Protein AF-A0A4Q0VST8-F1 (afdb_monomer_lite)

pLDDT: mean 81.74, std 15.7, range [44.53, 96.94]

Sequence (51 aa):
MAKNNKNQDFQREDVVSDGRDIEFSQELADQDDVEAQERSRAADARAKGKK

Radius of gyration: 18.28 Å; chains: 1; bounding box: 33×38×44 Å

Foldseek 3Di:
DDDPPPPPPPPPPPPPDPPDDDDDDPVPDDPVNVVVVVVVVVVVVVVVVVD

Structure (mmCIF, N/CA/C/O backbone):
data_AF-A0A4Q0VST8-F1
#
_entry.id   AF-A0A4Q0VST8-F1
#
loop_
_atom_site.group_PDB
_atom_site.id
_atom_site.type_symbol
_atom_site.label_atom_id
_atom_site.label_alt_id
_atom_site.label_comp_id
_atom_site.label_asym_id
_atom_site.label_entity_id
_atom_site.label_seq_id
_atom_site.pdbx_PDB_ins_code
_atom_site.Cartn_x
_atom_site.Cartn_y
_atom_site.Cartn_z
_atom_site.occupancy
_atom_site.B_iso_or_equiv
_atom_site.auth_seq_id
_atom_site.auth_comp_id
_atom_site.auth_asym_id
_atom_site.auth_atom_id
_atom_site.pdbx_PDB_model_num
ATOM 1 N N . MET A 1 1 ? -10.185 22.847 -37.011 1.00 44.53 1 MET A N 1
ATOM 2 C CA . MET A 1 1 ? -9.602 22.639 -35.666 1.00 44.53 1 MET A CA 1
ATOM 3 C C . MET A 1 1 ? -9.751 21.167 -35.307 1.00 44.53 1 MET A C 1
ATOM 5 O O . MET A 1 1 ? -10.820 20.763 -34.869 1.00 44.53 1 MET A O 1
ATOM 9 N N . ALA A 1 2 ? -8.736 20.348 -35.588 1.00 46.28 2 ALA A N 1
ATOM 10 C CA . ALA A 1 2 ? -8.748 18.927 -35.245 1.00 46.28 2 ALA A CA 1
ATOM 11 C C . ALA A 1 2 ? -8.203 18.756 -33.820 1.00 46.28 2 ALA A C 1
ATOM 13 O O . ALA A 1 2 ? -7.112 19.230 -33.509 1.00 46.28 2 ALA A O 1
ATOM 14 N N . LYS A 1 3 ? -9.001 18.153 -32.937 1.00 56.81 3 LYS A N 1
ATOM 15 C CA . LYS A 1 3 ? -8.627 17.871 -31.549 1.00 56.81 3 LYS A CA 1
ATOM 16 C C . LYS A 1 3 ? -7.779 16.598 -31.544 1.00 56.81 3 LYS A C 1
ATOM 18 O O . LYS A 1 3 ? -8.314 15.516 -31.762 1.00 56.81 3 LYS A O 1
ATOM 23 N N . ASN A 1 4 ? -6.474 16.731 -31.311 1.00 60.12 4 ASN A N 1
ATOM 24 C CA . ASN A 1 4 ? -5.579 15.590 -31.120 1.00 60.12 4 ASN A CA 1
ATOM 25 C C . ASN A 1 4 ? -5.868 14.955 -29.757 1.00 60.12 4 ASN A C 1
ATOM 27 O O . ASN A 1 4 ? -5.326 15.384 -28.738 1.00 60.12 4 ASN A O 1
ATOM 31 N N . ASN A 1 5 ? -6.742 13.951 -29.745 1.00 62.97 5 ASN A N 1
ATOM 32 C CA . ASN A 1 5 ? -6.960 13.113 -28.579 1.00 62.97 5 ASN A CA 1
ATOM 33 C C . ASN A 1 5 ? -5.752 12.181 -28.427 1.00 62.97 5 ASN A C 1
ATOM 35 O O . ASN A 1 5 ? -5.700 11.116 -29.039 1.00 62.97 5 ASN A O 1
ATOM 39 N N . LYS A 1 6 ? -4.745 12.624 -27.666 1.00 61.78 6 LYS A N 1
ATOM 40 C CA . LYS A 1 6 ? -3.631 11.779 -27.231 1.00 61.78 6 LYS A CA 1
ATOM 41 C C . LYS A 1 6 ? -4.168 10.806 -26.181 1.00 61.78 6 LYS A C 1
ATOM 43 O O . LYS A 1 6 ? -3.939 10.995 -24.989 1.00 61.78 6 LYS A O 1
ATOM 48 N N . ASN A 1 7 ? -4.895 9.786 -26.628 1.00 58.50 7 ASN A N 1
ATOM 49 C CA . ASN A 1 7 ? -4.988 8.547 -25.873 1.00 58.50 7 ASN A CA 1
ATOM 50 C C . ASN A 1 7 ? -3.568 7.985 -25.867 1.00 58.50 7 ASN A C 1
ATOM 52 O O . ASN A 1 7 ? -3.129 7.368 -26.831 1.00 58.50 7 ASN A O 1
ATOM 56 N N . GLN A 1 8 ? -2.814 8.352 -24.832 1.00 63.00 8 GLN A N 1
ATOM 57 C CA . GLN A 1 8 ? -1.577 7.683 -24.481 1.00 63.00 8 GLN A CA 1
ATOM 58 C C . GLN A 1 8 ? -2.000 6.252 -24.180 1.00 63.00 8 GLN A C 1
ATOM 60 O O . GLN A 1 8 ? -2.547 5.973 -23.113 1.00 63.00 8 GLN A O 1
ATOM 65 N N . ASP A 1 9 ? -1.854 5.377 -25.169 1.00 60.19 9 ASP A N 1
ATOM 66 C CA . ASP A 1 9 ? -1.861 3.948 -24.946 1.00 60.19 9 ASP A CA 1
ATOM 67 C C . ASP A 1 9 ? -0.702 3.704 -23.984 1.00 60.19 9 ASP A C 1
ATOM 69 O O . ASP A 1 9 ? 0.454 3.626 -24.398 1.00 60.19 9 ASP A O 1
ATOM 73 N N . PHE A 1 10 ? -1.000 3.700 -22.681 1.00 61.50 10 PHE A N 1
ATOM 74 C CA . PHE A 1 10 ? -0.118 3.141 -21.675 1.00 61.50 10 PHE A CA 1
ATOM 75 C C . PHE A 1 10 ? 0.090 1.713 -22.140 1.00 61.50 10 PHE A C 1
ATOM 77 O O . PHE A 1 10 ? -0.806 0.873 -21.998 1.00 61.50 10 PHE A O 1
ATOM 84 N N . GLN A 1 11 ? 1.203 1.493 -22.838 1.00 63.88 11 GLN A N 1
ATOM 85 C CA . GLN A 1 11 ? 1.615 0.172 -23.239 1.00 63.88 11 GLN A CA 1
ATOM 86 C C . GLN A 1 11 ? 1.641 -0.595 -21.933 1.00 63.88 11 GLN A C 1
ATOM 88 O O . GLN A 1 11 ? 2.383 -0.266 -21.013 1.00 63.88 11 GLN A O 1
ATOM 93 N N . ARG A 1 12 ? 0.693 -1.519 -21.794 1.00 64.44 12 ARG A N 1
ATOM 94 C CA . ARG A 1 12 ? 0.710 -2.487 -20.715 1.00 64.44 12 ARG A CA 1
ATOM 95 C C . ARG A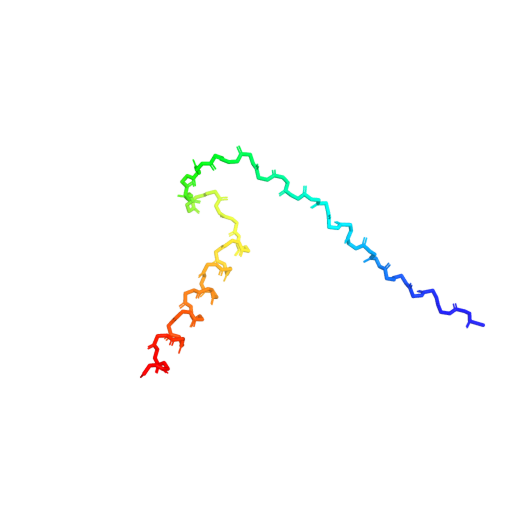 1 12 ? 1.871 -3.384 -21.089 1.00 64.44 12 ARG A C 1
ATOM 97 O O . ARG A 1 12 ? 1.661 -4.387 -21.757 1.00 64.44 12 ARG A O 1
ATOM 104 N N . GLU A 1 13 ? 3.089 -2.924 -20.813 1.00 68.56 13 GLU A N 1
ATOM 105 C CA . GLU A 1 13 ? 4.254 -3.782 -20.849 1.00 68.56 13 GLU A CA 1
ATOM 106 C C . GLU A 1 13 ? 3.879 -4.979 -19.994 1.00 68.56 13 GLU A C 1
ATOM 108 O O . GLU A 1 13 ? 3.469 -4.827 -18.840 1.00 68.56 13 GLU A O 1
ATOM 113 N N . ASP A 1 14 ? 3.883 -6.155 -20.616 1.00 68.00 14 ASP A N 1
ATOM 114 C CA . ASP A 1 14 ? 3.622 -7.401 -19.927 1.00 68.00 14 ASP A CA 1
ATOM 115 C C . ASP A 1 14 ? 4.681 -7.505 -18.829 1.00 68.00 14 ASP A C 1
ATOM 117 O O . ASP A 1 14 ? 5.845 -7.811 -19.093 1.00 68.00 14 ASP A O 1
ATOM 121 N N . VAL A 1 15 ? 4.300 -7.157 -17.598 1.00 73.25 15 VAL A N 1
ATOM 122 C CA . VAL A 1 15 ? 5.153 -7.283 -16.419 1.00 73.25 15 VAL A CA 1
ATOM 123 C C . VAL A 1 15 ? 5.312 -8.780 -16.185 1.00 73.25 15 VAL A C 1
ATOM 125 O O . VAL A 1 15 ? 4.523 -9.410 -15.481 1.00 73.25 15 VAL A O 1
ATOM 128 N N . VAL A 1 16 ? 6.290 -9.378 -16.864 1.00 79.25 16 VAL A N 1
ATOM 129 C CA . VAL A 1 16 ? 6.648 -10.781 -16.684 1.00 79.25 16 VAL A CA 1
ATOM 130 C C . VAL A 1 16 ? 7.212 -10.903 -15.276 1.00 79.25 16 VAL A C 1
ATOM 132 O O . VAL A 1 16 ? 8.317 -10.444 -15.000 1.00 79.25 16 VAL A O 1
ATOM 135 N N . SER A 1 17 ? 6.424 -11.489 -14.374 1.00 80.75 17 SER A N 1
ATOM 136 C CA . SER A 1 17 ? 6.897 -11.831 -13.036 1.00 80.75 17 SER A CA 1
ATOM 137 C C . SER A 1 17 ? 8.061 -12.814 -13.156 1.00 80.75 17 SER A C 1
ATOM 139 O O . SER A 1 17 ? 7.974 -13.807 -13.879 1.00 80.75 17 SER A O 1
ATOM 141 N N . ASP A 1 18 ? 9.150 -12.544 -12.443 1.00 84.69 18 ASP A N 1
ATOM 142 C CA . ASP A 1 18 ? 10.322 -13.420 -12.374 1.00 84.69 18 ASP A CA 1
ATOM 143 C C . ASP A 1 18 ? 10.110 -14.633 -11.445 1.00 84.69 18 ASP A C 1
ATOM 145 O O . ASP A 1 18 ? 10.990 -15.491 -11.338 1.00 84.69 18 ASP A O 1
ATOM 149 N N . GLY A 1 19 ? 8.942 -14.718 -10.794 1.00 89.19 19 GLY A N 1
ATOM 150 C CA . GLY A 1 19 ? 8.561 -15.795 -9.884 1.00 89.19 19 GLY A CA 1
ATOM 151 C C . GLY A 1 19 ? 9.353 -15.823 -8.577 1.00 89.19 19 GLY A C 1
ATOM 152 O O . GLY A 1 19 ? 9.367 -16.860 -7.915 1.00 89.19 19 GLY A O 1
ATOM 153 N N . ARG A 1 20 ? 10.048 -14.738 -8.216 1.00 88.62 20 ARG A N 1
ATOM 154 C CA . ARG A 1 20 ? 10.790 -14.649 -6.956 1.00 88.62 20 ARG A CA 1
ATOM 155 C C . ARG A 1 20 ? 9.902 -14.092 -5.854 1.00 88.62 20 ARG A C 1
ATOM 157 O O . ARG A 1 20 ? 9.352 -13.001 -5.982 1.00 88.62 20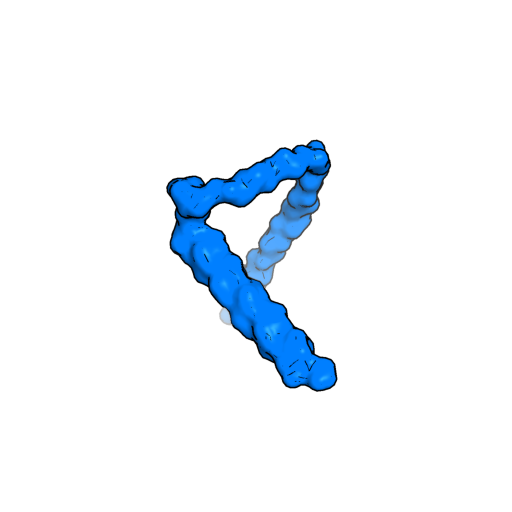 ARG A O 1
ATOM 164 N N . ASP A 1 21 ? 9.828 -14.817 -4.745 1.00 85.88 21 ASP A N 1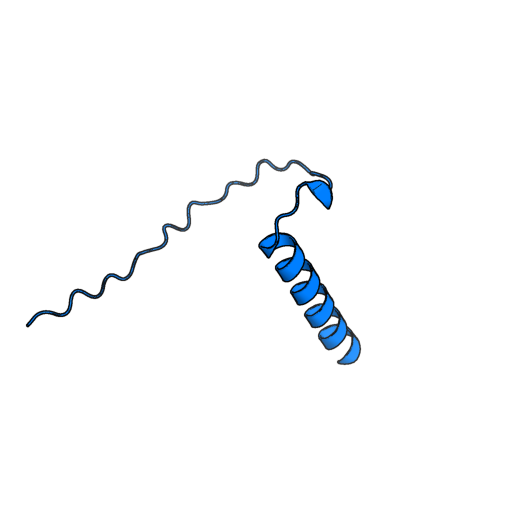
ATOM 165 C CA . ASP A 1 21 ? 9.240 -14.295 -3.518 1.00 85.88 21 ASP A CA 1
ATOM 166 C C . ASP A 1 21 ? 10.244 -13.321 -2.888 1.00 85.88 21 ASP A C 1
ATOM 168 O O . ASP A 1 21 ? 11.377 -13.695 -2.585 1.00 85.88 21 ASP A O 1
ATOM 172 N N . ILE A 1 22 ? 9.848 -12.057 -2.745 1.00 84.44 22 ILE A N 1
ATOM 173 C CA . ILE A 1 22 ? 10.663 -10.995 -2.146 1.00 84.44 22 ILE A CA 1
ATOM 174 C C . ILE A 1 22 ? 9.939 -10.507 -0.894 1.00 84.44 22 ILE A C 1
ATOM 176 O O . ILE A 1 22 ? 8.746 -10.191 -0.944 1.00 84.44 22 ILE A O 1
ATOM 180 N N . GLU A 1 23 ? 10.641 -10.429 0.236 1.00 89.44 23 GLU A N 1
ATOM 181 C CA . GLU A 1 23 ? 10.065 -9.895 1.464 1.00 89.44 23 GLU A CA 1
ATOM 182 C C . GLU A 1 23 ? 9.837 -8.380 1.376 1.00 89.44 23 GLU A C 1
ATOM 184 O O . GLU A 1 23 ? 10.671 -7.617 0.887 1.00 89.44 23 GLU A O 1
ATOM 189 N N . PHE A 1 24 ? 8.700 -7.928 1.909 1.00 88.62 24 PHE A N 1
ATOM 190 C CA . PHE A 1 24 ? 8.413 -6.503 2.041 1.00 88.62 24 PHE A CA 1
ATOM 191 C C . PHE A 1 24 ? 9.413 -5.824 2.990 1.00 88.62 24 PHE A C 1
ATOM 193 O O . PHE A 1 24 ? 9.626 -6.291 4.111 1.00 88.62 24 PHE A O 1
ATOM 200 N N . SER A 1 25 ? 9.950 -4.675 2.573 1.00 93.75 25 SER A N 1
ATOM 201 C CA . SER A 1 25 ? 10.794 -3.810 3.400 1.00 93.75 25 SER A CA 1
ATOM 202 C C . SER A 1 25 ? 10.172 -2.423 3.537 1.00 93.75 25 SER A C 1
ATOM 204 O O . SER A 1 25 ? 10.033 -1.697 2.557 1.00 93.75 25 SER A O 1
ATOM 206 N N . GLN A 1 26 ? 9.832 -2.041 4.771 1.00 93.06 26 GLN A N 1
ATOM 207 C CA . GLN A 1 26 ? 9.246 -0.733 5.082 1.00 93.06 26 GLN A CA 1
ATOM 208 C C . GLN A 1 26 ? 10.217 0.421 4.788 1.00 93.06 26 GLN A C 1
ATOM 210 O O . GLN A 1 26 ? 9.783 1.495 4.397 1.00 93.06 26 GLN A O 1
ATOM 215 N N . GLU A 1 27 ? 11.520 0.207 4.983 1.00 93.81 27 GLU A N 1
ATOM 216 C CA . GLU A 1 27 ? 12.551 1.239 4.796 1.00 93.81 27 GLU A CA 1
ATOM 217 C C . GLU A 1 27 ? 12.809 1.560 3.319 1.00 93.81 27 GLU A C 1
ATOM 219 O O . GLU A 1 27 ? 13.301 2.640 3.002 1.00 93.81 27 GLU A O 1
ATOM 224 N N . LEU A 1 28 ? 12.490 0.616 2.426 1.00 94.44 28 LEU A N 1
ATOM 225 C CA . LEU A 1 28 ? 12.617 0.779 0.976 1.00 94.44 28 LEU A CA 1
ATOM 226 C C . LEU A 1 28 ? 11.315 1.241 0.315 1.00 94.44 28 LEU A C 1
ATOM 228 O O . LEU A 1 28 ? 11.350 1.623 -0.850 1.00 94.44 28 LEU A O 1
ATOM 232 N N . ALA A 1 29 ? 10.197 1.183 1.041 1.00 93.88 29 ALA A N 1
ATOM 233 C CA . ALA A 1 29 ? 8.905 1.622 0.546 1.00 93.88 29 ALA A CA 1
ATOM 234 C C . ALA A 1 29 ? 8.891 3.144 0.403 1.00 93.88 29 ALA A C 1
ATOM 236 O O . ALA A 1 29 ? 9.272 3.873 1.326 1.00 93.88 29 ALA A O 1
ATOM 237 N N . ASP A 1 30 ? 8.427 3.622 -0.744 1.00 95.25 30 ASP A N 1
ATOM 238 C CA . ASP A 1 30 ? 8.173 5.041 -0.927 1.00 95.25 30 ASP A CA 1
ATOM 239 C C . ASP A 1 30 ? 6.800 5.444 -0.359 1.00 95.25 30 ASP A C 1
ATOM 241 O O . ASP A 1 30 ? 6.069 4.656 0.251 1.00 95.25 30 ASP A O 1
ATOM 245 N N . GLN A 1 31 ? 6.460 6.724 -0.500 1.00 96.50 31 GLN A N 1
ATOM 246 C CA . GLN A 1 31 ? 5.199 7.246 0.017 1.00 96.50 31 GLN A CA 1
ATOM 247 C C . GLN A 1 31 ? 3.983 6.600 -0.667 1.00 96.50 31 GLN A C 1
ATOM 249 O O . GLN A 1 31 ? 2.970 6.360 -0.004 1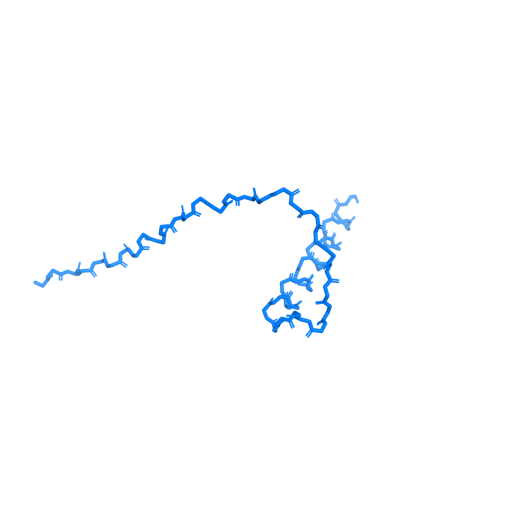.00 96.50 31 GLN A O 1
ATOM 254 N N . ASP A 1 32 ? 4.090 6.291 -1.959 1.00 95.31 32 ASP A N 1
ATOM 255 C CA . ASP A 1 32 ? 2.999 5.715 -2.742 1.00 95.31 32 ASP A CA 1
ATOM 256 C C . ASP A 1 32 ? 2.752 4.260 -2.322 1.00 95.31 32 ASP A C 1
ATOM 258 O O . ASP A 1 32 ? 1.598 3.856 -2.137 1.00 95.31 32 ASP A O 1
ATOM 262 N N . ASP A 1 33 ? 3.820 3.495 -2.079 1.00 95.31 33 ASP A N 1
ATOM 263 C CA . ASP A 1 33 ? 3.760 2.132 -1.548 1.00 95.31 33 ASP A CA 1
ATOM 264 C C . ASP A 1 33 ? 3.036 2.084 -0.195 1.00 95.31 33 ASP A C 1
ATOM 266 O O . ASP A 1 33 ? 2.156 1.243 0.036 1.00 95.31 33 ASP A O 1
ATOM 270 N N . VAL A 1 34 ? 3.370 3.015 0.706 1.00 95.06 34 VAL A N 1
ATOM 271 C CA . VAL A 1 34 ? 2.742 3.113 2.032 1.00 95.06 34 VAL A CA 1
ATOM 272 C C . VAL A 1 34 ? 1.253 3.439 1.905 1.00 95.06 34 VAL A C 1
ATOM 274 O O . VAL A 1 34 ? 0.414 2.745 2.490 1.00 95.06 34 VAL A O 1
ATOM 277 N N . GLU A 1 35 ? 0.894 4.442 1.103 1.00 96.94 35 GLU A N 1
ATOM 278 C CA . GLU A 1 35 ? -0.505 4.823 0.882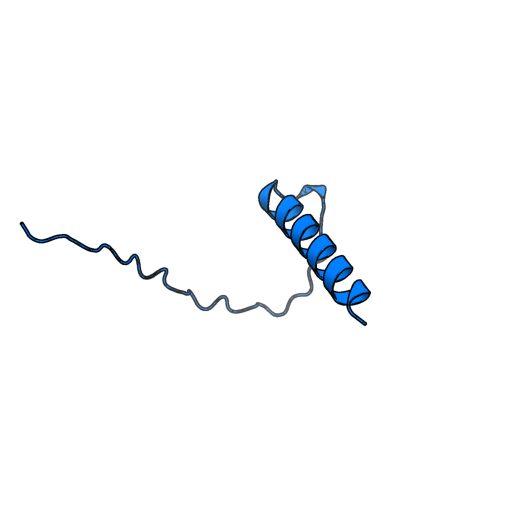 1.00 96.94 35 GLU A CA 1
ATOM 279 C C . GLU A 1 35 ? -1.325 3.694 0.247 1.00 96.94 35 GLU A C 1
ATOM 281 O O . GLU A 1 35 ? -2.483 3.458 0.620 1.00 96.94 35 GLU A O 1
ATOM 286 N N . ALA A 1 36 ? -0.738 2.971 -0.707 1.00 95.25 36 ALA A N 1
ATOM 287 C CA . ALA A 1 36 ? -1.369 1.822 -1.339 1.00 95.25 36 ALA A CA 1
ATOM 288 C C . ALA A 1 36 ? -1.667 0.723 -0.310 1.00 95.25 36 ALA A C 1
ATOM 290 O O . ALA A 1 36 ? -2.782 0.183 -0.279 1.00 95.25 36 ALA A O 1
ATOM 291 N N . GLN A 1 37 ? -0.715 0.438 0.582 1.00 94.62 37 GLN A N 1
ATOM 292 C CA . GLN A 1 37 ? -0.882 -0.556 1.637 1.00 94.62 37 GLN A CA 1
ATOM 293 C C . GLN A 1 37 ? -2.002 -0.169 2.614 1.00 94.62 37 GLN A C 1
ATOM 295 O O . GLN A 1 37 ? -2.855 -0.999 2.950 1.00 94.62 37 GLN A O 1
ATOM 300 N N . GLU A 1 38 ? -2.050 1.090 3.050 1.00 96.12 38 GLU A N 1
ATOM 301 C CA . GLU A 1 38 ? -3.104 1.602 3.932 1.00 96.12 38 GLU A CA 1
ATOM 302 C C . GLU A 1 38 ? -4.486 1.527 3.278 1.00 96.12 38 GLU A C 1
ATOM 304 O O . GLU A 1 38 ? -5.456 1.055 3.887 1.00 96.12 38 GLU A O 1
ATOM 309 N N . ARG A 1 39 ? -4.576 1.923 2.004 1.00 96.62 39 ARG A N 1
ATOM 310 C CA . ARG A 1 39 ? -5.814 1.856 1.222 1.00 96.62 39 ARG A CA 1
ATOM 311 C C . ARG A 1 39 ? -6.319 0.420 1.102 1.00 96.62 39 ARG A C 1
ATOM 313 O O . ARG A 1 39 ? -7.522 0.192 1.275 1.00 96.62 39 ARG A O 1
ATOM 320 N N . SER A 1 40 ? -5.419 -0.536 0.866 1.00 95.81 40 SER A N 1
ATOM 321 C CA . SER A 1 40 ? -5.746 -1.964 0.812 1.00 95.81 40 SER A CA 1
ATOM 322 C C . SER A 1 40 ? -6.305 -2.461 2.145 1.00 95.81 40 SER A C 1
ATOM 324 O O . SER A 1 40 ? -7.398 -3.028 2.186 1.00 95.81 40 SER A O 1
ATOM 326 N N . ARG A 1 41 ? -5.627 -2.166 3.264 1.00 95.50 41 ARG A N 1
ATOM 327 C CA . ARG A 1 41 ? -6.080 -2.556 4.615 1.00 95.50 41 ARG A CA 1
ATOM 328 C C . ARG A 1 41 ? -7.473 -2.007 4.936 1.00 95.50 41 ARG A C 1
ATOM 330 O O . ARG A 1 41 ? -8.312 -2.719 5.490 1.00 95.50 41 ARG A O 1
ATOM 337 N N . ALA A 1 42 ? -7.746 -0.756 4.563 1.00 96.06 42 ALA A N 1
ATOM 338 C CA . ALA A 1 42 ? -9.056 -0.141 4.759 1.00 96.06 42 ALA A CA 1
ATOM 339 C C . ALA A 1 42 ? -10.153 -0.817 3.918 1.00 96.06 42 ALA A C 1
ATOM 341 O O . ALA A 1 42 ? -11.283 -0.976 4.385 1.00 96.06 42 ALA A O 1
ATOM 342 N N . ALA A 1 43 ? -9.853 -1.217 2.680 1.00 95.69 43 ALA A N 1
ATOM 343 C CA . ALA A 1 43 ? -10.787 -1.962 1.839 1.00 95.69 43 ALA A CA 1
ATOM 344 C C . ALA A 1 43 ? -11.107 -3.342 2.433 1.00 95.69 43 ALA A C 1
ATOM 346 O O . ALA A 1 43 ? -12.285 -3.689 2.555 1.00 95.69 43 ALA A O 1
ATOM 347 N N . ASP A 1 44 ? -10.092 -4.068 2.900 1.00 95.38 44 ASP A N 1
ATOM 348 C CA . ASP A 1 44 ? -10.265 -5.369 3.550 1.00 95.38 44 ASP A CA 1
ATOM 349 C C . ASP A 1 44 ? -11.120 -5.275 4.813 1.00 95.38 44 ASP A C 1
ATOM 351 O O . ASP A 1 44 ? -12.003 -6.105 5.030 1.00 95.38 44 ASP A O 1
ATOM 355 N N . ALA A 1 45 ? -10.901 -4.251 5.642 1.00 94.94 45 ALA A N 1
ATOM 356 C CA . ALA A 1 45 ? -11.709 -4.018 6.836 1.00 94.94 45 ALA A CA 1
ATOM 357 C C . ALA A 1 45 ? -13.192 -3.810 6.483 1.00 94.94 45 ALA A C 1
ATOM 359 O O . ALA A 1 45 ? -14.070 -4.416 7.103 1.00 94.94 45 ALA A O 1
ATOM 360 N N . ARG A 1 46 ? -13.481 -3.021 5.437 1.00 93.25 46 ARG A N 1
ATOM 361 C CA . ARG A 1 46 ? -14.853 -2.822 4.937 1.00 93.25 46 ARG A CA 1
ATOM 362 C C . ARG A 1 46 ? -15.464 -4.119 4.413 1.00 93.25 46 ARG A C 1
ATOM 364 O O . ARG A 1 46 ? -16.636 -4.377 4.671 1.00 93.25 46 ARG A O 1
ATOM 371 N N . ALA A 1 47 ? -14.696 -4.921 3.679 1.00 94.38 47 ALA A N 1
ATOM 372 C CA . ALA A 1 47 ? -15.163 -6.190 3.131 1.00 94.38 47 ALA A CA 1
ATOM 373 C C . ALA A 1 47 ? -15.454 -7.217 4.236 1.00 94.38 47 ALA A C 1
ATOM 375 O O . ALA A 1 47 ? -16.482 -7.889 4.201 1.00 94.38 47 ALA A O 1
ATOM 376 N N . LYS A 1 48 ? -14.593 -7.302 5.258 1.00 90.56 48 LYS A N 1
ATOM 377 C CA . LYS A 1 48 ? -14.777 -8.203 6.407 1.00 90.56 48 LYS A CA 1
ATOM 378 C C . LYS A 1 48 ? -16.002 -7.839 7.249 1.00 90.56 48 LYS A C 1
ATOM 380 O O . LYS A 1 48 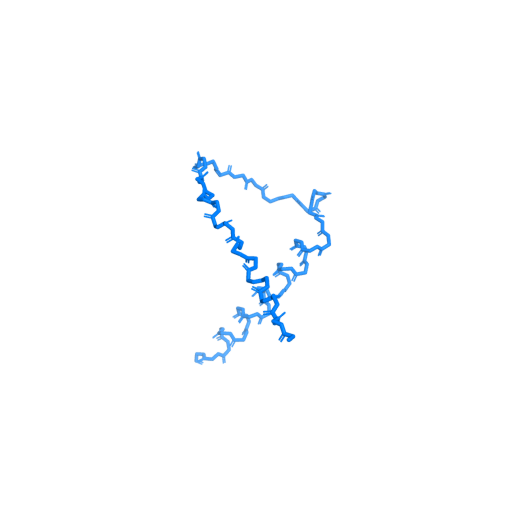? -16.664 -8.744 7.741 1.00 90.56 48 LYS A O 1
ATOM 385 N N . GLY A 1 49 ? -16.329 -6.551 7.368 1.00 81.25 49 GLY A N 1
ATOM 386 C CA . GLY A 1 49 ? -17.533 -6.074 8.062 1.00 81.25 49 GLY A CA 1
ATOM 387 C C . GLY A 1 49 ? -18.846 -6.236 7.284 1.00 81.25 49 GLY A C 1
ATOM 388 O O . GLY A 1 49 ? -19.900 -5.914 7.818 1.00 81.25 49 GLY A O 1
ATOM 389 N N . LYS A 1 50 ? -18.802 -6.703 6.028 1.00 69.25 50 LYS A N 1
ATOM 390 C CA . LYS A 1 50 ? -19.982 -6.974 5.184 1.00 69.25 50 LYS A CA 1
ATOM 391 C C . LYS A 1 50 ? -20.429 -8.448 5.207 1.00 69.25 50 LYS A C 1
ATOM 393 O O . LYS A 1 50 ? -21.235 -8.827 4.359 1.00 69.25 50 LYS A O 1
ATOM 398 N N . LYS A 1 51 ? -19.888 -9.267 6.115 1.00 56.06 51 LYS A N 1
ATOM 399 C CA . LYS A 1 51 ? -20.338 -10.650 6.334 1.00 56.06 51 LYS A CA 1
ATOM 400 C C . LYS A 1 51 ? -21.537 -10.719 7.267 1.00 56.06 51 LYS A C 1
ATOM 402 O O . LYS A 1 51 ? -21.575 -9.908 8.216 1.00 56.06 51 LYS A O 1
#

InterPro domains:
  IPR025435 YfhD-like protein [PF14151] (5-49)

Secondary structure (DSSP, 8-state):
-------------------------TTT--HHHHHHHHHHHHHHHHHHTT-

Organism: NCBI:txid1548597